Protein 8HHI (pdb70)

Secondary structure (DSSP, 8-state):
------PPPPPPPPPPP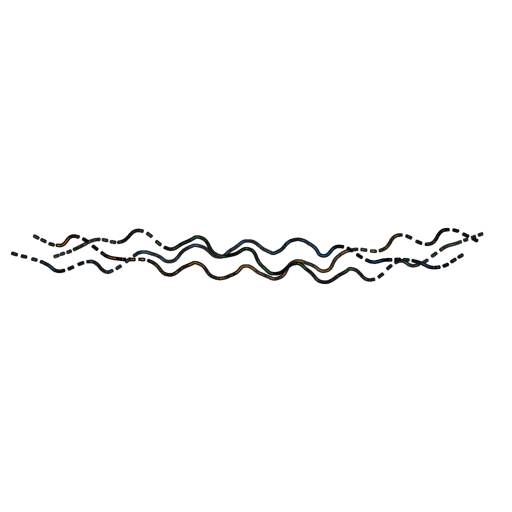P------/------PPPPPPPPPPPP------/------PPPPPPPPPPPP------

Foldseek 3Di:
DDDDDDDDDDDDDDDDDDDDDDDD/DDDDDDDDDDDDDDDDDDDDDDDD/DDDDDDDDDDDDDDDDDDDDDDDD

B-factor: mean 22.63, std 9.76, range [10.27, 76.98]

Structure (mmCIF, N/CA/C/O backbone):
data_8HHI
#
_entry.id   8HHI
#
_cell.length_a   23.728
_cell.length_b   94.646
_cell.length_c   56.843
_cell.angle_alpha   90.000
_cell.angle_beta   90.000
_cell.angle_gamma   90.000
#
_symmetry.space_group_name_H-M   'C 2 2 21'
#
loop_
_entity.id
_entity.type
_entity.pdbx_description
1 polymer 'human collagen type III'
2 water water
#
loop_
_atom_site.group_PDB
_atom_site.id
_atom_site.type_symbol
_atom_site.label_atom_id
_atom_site.label_alt_id
_atom_site.label_comp_id
_atom_site.label_asym_id
_atom_site.label_entity_id
_atom_site.label_seq_id
_atom_site.pdbx_PDB_ins_code
_atom_site.Cartn_x
_atom_site.Cartn_y
_atom_site.Cartn_z
_atom_site.occupancy
_atom_site.B_iso_or_equiv
_atom_site.auth_seq_id
_atom_site.auth_comp_id
_atom_site.auth_asym_id
_atom_site.auth_atom_id
_atom_site.pdbx_PDB_model_num
ATOM 1 N N . PRO A 1 1 ? -4.86300 45.11300 -1.91300 1.000 60.35145 1 PRO A N 1
ATOM 2 C CA . PRO A 1 1 ? -6.14400 44.57100 -1.44400 1.000 57.98064 1 PRO A CA 1
ATOM 3 C C . PRO A 1 1 ? -6.15700 43.05200 -1.50200 1.000 47.49069 1 PRO A C 1
ATOM 4 O O . PRO A 1 1 ? -5.11100 42.50100 -1.84400 1.000 45.18647 1 PRO A O 1
ATOM 16 N N . GLY A 1 3 ? -5.49300 39.20500 -2.64400 1.000 27.82649 3 GLY A N 1
ATOM 17 C CA . GLY A 1 3 ? -5.41800 38.75700 -4.01400 1.000 22.73931 3 GLY A CA 1
ATOM 18 C C . GLY A 1 3 ? -6.39000 37.64500 -4.32700 1.000 20.87566 3 GLY A C 1
ATOM 19 O O . GLY A 1 3 ? -7.29200 37.35500 -3.54300 1.000 20.04793 3 GLY A O 1
ATOM 20 N N . PRO A 1 4 ? -6.22300 37.02000 -5.4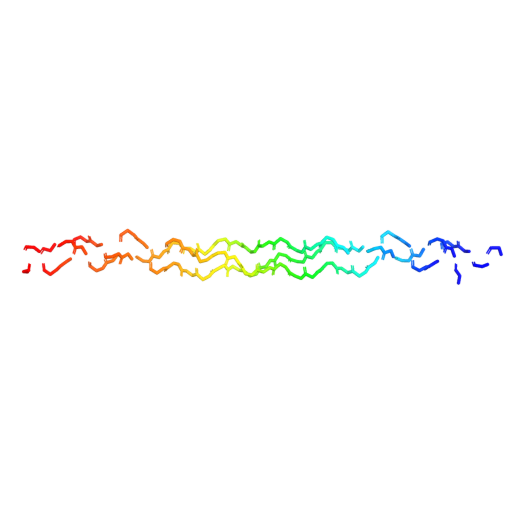9500 1.000 20.70248 4 PRO A N 1
ATOM 21 C CA . PRO A 1 4 ? -7.11600 35.93400 -5.90500 1.000 24.13921 4 PRO A CA 1
ATOM 22 C C . PRO A 1 4 ? -6.83200 34.63200 -5.15500 1.000 21.88394 4 PRO A C 1
ATOM 23 O O . PRO A 1 4 ? -5.92600 34.55500 -4.32600 1.000 17.71133 4 PRO A O 1
ATOM 35 N N . GLY A 1 6 ? -5.91700 30.91300 -4.16800 1.000 16.29432 6 GLY A N 1
ATOM 36 C CA . GLY A 1 6 ? -4.67000 30.28600 -4.53500 1.000 14.66360 6 GLY A CA 1
ATOM 37 C C . GLY A 1 6 ? -4.79100 29.20000 -5.58500 1.000 15.75399 6 GLY A C 1
ATOM 38 O O . GLY A 1 6 ? -5.84400 29.00000 -6.17700 1.000 16.01324 6 GLY A O 1
ATOM 39 N N . PRO A 1 7 ? -3.68500 28.50800 -5.83900 1.000 16.79859 7 PRO A N 1
ATOM 40 C CA . PRO A 1 7 ? -3.67600 27.43200 -6.82100 1.000 14.64333 7 PRO A CA 1
ATOM 41 C C . PRO A 1 7 ? -4.23200 26.15000 -6.22100 1.000 14.67465 7 PRO A C 1
ATOM 42 O O . PRO A 1 7 ? -4.42600 26.04000 -5.02000 1.000 15.01680 7 PRO A O 1
ATOM 54 N N . GLY A 1 9 ? -4.51000 22.39600 -4.74100 1.000 12.98761 9 GLY A N 1
ATOM 55 C CA . GLY A 1 9 ? -3.59200 21.66900 -3.88900 1.000 15.11813 9 GLY A CA 1
ATOM 56 C C . GLY A 1 9 ? -2.72900 20.62700 -4.58200 1.000 13.49109 9 GLY A C 1
ATOM 57 O O . GLY A 1 9 ? -2.75600 20.45100 -5.80500 1.000 13.57873 9 GLY A O 1
ATOM 58 N N . PHE A 1 10 ? -1.95800 19.92000 -3.76800 1.000 14.06142 10 PHE A N 1
ATOM 59 C CA . PHE A 1 10 ? -1.15000 18.81300 -4.25900 1.000 11.03764 10 PHE A CA 1
ATOM 60 C C . PHE A 1 10 ? -2.05200 17.64600 -4.66100 1.000 12.23699 10 PHE A C 1
ATOM 61 O O . PHE A 1 10 ? -3.10500 17.44700 -4.05800 1.000 12.95129 10 PHE A O 1
ATOM 69 N N . PRO A 1 11 ? -1.69700 16.88300 -5.70000 1.000 10.26834 11 PRO A N 1
ATOM 70 C CA . PRO A 1 11 ? -2.53400 15.73600 -6.07000 1.000 13.85903 11 PRO A CA 1
ATOM 71 C C . PRO A 1 11 ? -2.59900 14.70800 -4.95300 1.000 14.50727 11 PRO A C 1
ATOM 72 O O . PRO A 1 11 ? -1.74700 14.65000 -4.06200 1.000 14.56780 11 PRO A O 1
ATOM 76 N N . GLY A 1 12 ? -3.61600 13.85900 -5.03500 1.000 14.47252 12 GLY A N 1
ATOM 77 C CA . GLY A 1 12 ? -3.64900 12.70000 -4.17600 1.000 14.87494 12 GLY A CA 1
ATOM 78 C C . GLY A 1 12 ? -2.53400 11.73200 -4.51300 1.000 15.86796 12 GLY A C 1
ATOM 79 O O . GLY A 1 12 ? -1.98800 11.72200 -5.62200 1.000 15.01917 12 GLY A O 1
ATOM 80 N N . MET A 1 13 ? -2.17600 10.91600 -3.52700 1.000 18.10586 13 MET A N 1
ATOM 81 C CA . MET A 1 13 ? -1.14800 9.91400 -3.75600 1.000 16.43250 13 MET A CA 1
ATOM 82 C C . MET A 1 13 ? -1.73000 8.76900 -4.58600 1.000 17.55000 13 MET A C 1
ATOM 83 O O . MET A 1 13 ? -2.94700 8.57300 -4.65100 1.000 17.34261 13 MET A O 1
ATOM 88 N N . LYS A 1 14 ? -0.84300 8.03700 -5.25800 1.000 17.83135 14 LYS A N 1
ATOM 89 C CA . LYS A 1 14 ? -1.28300 6.93700 -6.10900 1.000 18.38905 14 LYS A CA 1
ATOM 90 C C . LYS A 1 14 ? -1.97300 5.86200 -5.27800 1.000 19.48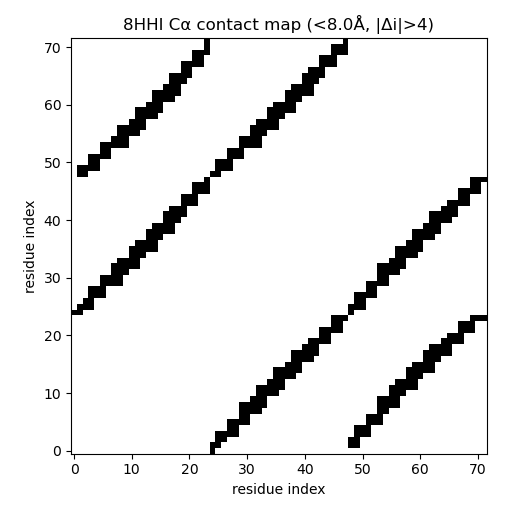971 14 LYS A C 1
ATOM 91 O O . LYS A 1 14 ? -1.61200 5.61000 -4.12600 1.000 23.37543 14 LYS A O 1
ATOM 97 N N . GLY A 1 15 ? -2.97200 5.22200 -5.88100 1.000 14.53674 15 GLY A N 1
ATOM 98 C CA . GLY A 1 15 ? -3.62800 4.10200 -5.23200 1.000 17.52973 15 GLY A CA 1
ATOM 99 C C . GLY A 1 15 ? -2.68500 2.93200 -5.01900 1.000 16.57699 15 GLY A C 1
ATOM 100 O O . GLY A 1 15 ? -1.62800 2.82400 -5.64000 1.000 19.26863 15 GLY A O 1
ATOM 101 N N . HIS A 1 16 ? -3.07700 2.04300 -4.11200 1.000 16.74938 16 HIS A N 1
ATOM 102 C CA . HIS A 1 16 ? -2.30600 0.83200 -3.87900 1.000 18.98491 16 HIS A CA 1
ATOM 103 C C . HIS A 1 16 ? -2.57100 -0.20500 -4.96400 1.000 18.56196 16 HIS A C 1
ATOM 104 O O . HIS A 1 16 ? -3.53700 -0.12000 -5.72700 1.000 18.44563 16 HIS A O 1
ATOM 111 N N . ARG A 1 17 ? -1.69100 -1.20000 -5.02400 1.000 17.47578 17 ARG A N 1
ATOM 112 C CA . ARG A 1 17 ? -1.84300 -2.25100 -6.01800 1.000 19.04044 17 ARG A CA 1
ATOM 113 C C . ARG A 1 17 ? -3.16600 -2.96800 -5.79200 1.000 20.21637 17 ARG A C 1
ATOM 114 O O . ARG A 1 17 ? -3.62800 -3.10700 -4.65600 1.000 21.53153 17 ARG A O 1
ATOM 122 N N . GLY A 1 18 ? -3.78800 -3.40600 -6.88600 1.000 17.28260 18 GLY A N 1
ATOM 123 C CA . GLY A 1 18 ? -5.00400 -4.18600 -6.77000 1.000 17.93031 18 GLY A CA 1
ATOM 124 C C . GLY A 1 18 ? -4.79000 -5.48500 -6.01200 1.000 19.38548 18 GLY A C 1
ATOM 125 O O . GLY A 1 18 ? -3.66300 -5.94600 -5.78200 1.000 18.43037 18 GLY A O 1
ATOM 126 N N . PHE A 1 19 ? -5.91100 -6.07500 -5.60200 1.000 17.87083 19 PHE A N 1
ATOM 127 C CA . PHE A 1 19 ? -5.89400 -7.39100 -4.98100 1.000 20.91356 19 PHE A CA 1
ATOM 128 C C . PHE A 1 19 ? -5.27900 -8.42100 -5.92300 1.000 21.27597 19 PHE A C 1
ATOM 129 O O . PHE A 1 19 ? -5.39000 -8.32400 -7.15000 1.000 18.44274 19 PHE A O 1
ATOM 137 N N . ASP A 1 20 ? -4.62100 -9.42300 -5.33600 1.000 25.39278 20 ASP A N 1
ATOM 138 C CA . ASP A 1 20 ? -4.25400 -10.61000 -6.09600 1.000 22.03422 20 ASP A CA 1
ATOM 139 C C . ASP A 1 20 ? -5.49400 -11.19800 -6.75700 1.000 21.42046 20 ASP A C 1
ATOM 140 O O . ASP A 1 20 ? -6.59500 -11.16900 -6.20100 1.000 23.00671 20 ASP A O 1
ATOM 145 N N . GLY A 1 21 ? -5.30800 -11.76200 -7.94700 1.000 22.39926 21 GLY A N 1
ATOM 146 C CA . GLY A 1 21 ? -6.37800 -12.49400 -8.57600 1.000 20.04609 21 GLY A CA 1
ATOM 147 C C . GLY A 1 21 ? -6.75700 -13.70300 -7.74600 1.000 18.31483 21 GLY A C 1
ATOM 148 O O . GLY A 1 21 ? -5.99800 -14.16000 -6.88500 1.000 21.22386 21 GLY A O 1
ATOM 149 N N . PRO A 1 22 ? -7.96400 -14.23100 -7.96300 1.000 22.24293 22 PRO A N 1
ATOM 150 C CA . PRO A 1 22 ? -8.35900 -15.46900 -7.30000 1.000 20.08609 22 PRO A CA 1
ATOM 151 C C . PRO A 1 22 ? -7.57300 -16.64600 -7.86000 1.000 16.23089 22 PRO A C 1
ATOM 152 O O . PRO A 1 22 ? -6.94600 -16.59900 -8.91100 1.000 18.26798 22 PRO A O 1
ATOM 164 N N . GLY A 1 24 ? -6.82400 -20.22100 -9.57600 1.000 17.04625 24 GLY A N 1
ATOM 165 C CA . GLY A 1 24 ? -7.50100 -20.85700 -10.68800 1.000 14.80914 24 GLY A CA 1
ATOM 166 C C . GLY A 1 24 ? -8.41100 -21.98500 -10.25100 1.000 14.62517 24 GLY A C 1
ATOM 167 O O . GLY A 1 24 ? -8.48300 -22.31800 -9.06100 1.000 13.08946 24 GLY A O 1
ATOM 168 N N . PRO A 1 25 ? -9.10200 -22.59700 -11.21200 1.000 14.28987 25 PRO A N 1
ATOM 169 C CA . PRO A 1 25 ? -9.96100 -23.73300 -10.88500 1.000 15.17814 25 PRO A CA 1
ATOM 170 C C . PRO A 1 25 ? -9.16100 -24.99700 -10.57500 1.000 16.48487 25 PRO A C 1
ATOM 171 O O . PRO A 1 25 ? -7.95500 -25.05700 -10.78800 1.000 14.41252 25 PRO A O 1
ATOM 183 N N . GLY A 1 27 ? -7.44500 -28.64200 -10.50000 1.000 15.89770 27 GLY A N 1
ATOM 184 C CA . GLY A 1 27 ? -7.15200 -29.43200 -11.67600 1.000 18.74672 27 GLY A CA 1
ATOM 185 C C . GLY A 1 27 ? -8.08100 -30.61400 -11.87100 1.000 22.41400 27 GLY A C 1
ATOM 186 O O . GLY A 1 27 ? -8.95800 -30.87600 -11.04100 1.000 19.11545 27 GLY A O 1
ATOM 187 N N . PRO A 1 28 ? -7.91200 -31.32500 -12.98700 1.000 25.71124 28 PRO A N 1
ATOM 188 C CA . PRO A 1 28 ? -8.74900 -32.49200 -13.24200 1.000 23.60309 28 PRO A CA 1
ATOM 189 C C . PRO A 1 28 ? -8.35000 -33.62500 -12.30700 1.000 24.03920 28 PRO A C 1
ATOM 190 O O . PRO A 1 28 ? -7.26000 -33.66200 -11.74500 1.000 20.08162 28 PRO A O 1
ATOM 202 N N . GLY A 1 30 ? -7.56000 -37.25700 -11.03500 1.000 26.18314 30 GLY A N 1
ATOM 203 C CA . GLY A 1 30 ? -6.41300 -38.08300 -11.37000 1.000 27.81886 30 GLY A CA 1
ATOM 204 C C . GLY A 1 30 ? -6.75300 -39.36600 -12.10900 1.000 28.02652 30 GLY A C 1
ATOM 205 O O . GLY A 1 30 ? -5.90800 -39.93800 -12.80400 1.000 33.12029 30 GLY A O 1
ATOM 207 N N . PRO B 1 1 ? -3.28300 41.76500 0.82000 1.000 29.49222 1 PRO B N 1
ATOM 208 C CA . PRO B 1 1 ? -2.97800 40.54200 1.56200 1.000 23.61546 1 PRO B CA 1
ATOM 209 C C . PRO B 1 1 ? -3.19300 39.31400 0.69800 1.000 17.84109 1 PRO B C 1
ATOM 210 O O . PRO B 1 1 ? -3.62600 39.44000 -0.44300 1.000 19.96213 1 PRO B O 1
ATOM 222 N N . GLY B 1 3 ? -4.80900 35.97200 -0.94200 1.000 13.60584 3 GLY B N 1
ATOM 223 C CA . GLY B 1 3 ? -6.17900 35.52600 -1.07300 1.000 15.59871 3 GLY B CA 1
ATOM 224 C C . GLY B 1 3 ? -6.47200 34.25100 -0.31400 1.000 14.76809 3 GLY B C 1
ATOM 225 O O . GLY B 1 3 ? -5.62500 33.75400 0.43100 1.000 14.02142 3 GLY B O 1
ATOM 226 N N . PRO B 1 4 ? -7.69000 33.72500 -0.48700 1.000 13.12026 4 PRO B N 1
ATOM 227 C CA . PRO B 1 4 ? -8.10400 32.49000 0.17200 1.000 13.42793 4 PRO B CA 1
ATOM 228 C C . PRO B 1 4 ? -7.50200 31.29200 -0.55400 1.000 14.03063 4 PRO B C 1
ATOM 229 O O . PRO B 1 4 ? -6.89600 31.39600 -1.61800 1.000 11.98802 4 PRO B O 1
ATOM 241 N N . GLY B 1 6 ? -6.70300 27.91800 -2.66800 1.000 11.75904 6 GLY B N 1
ATOM 242 C CA . GLY B 1 6 ? -7.20700 27.43300 -3.93700 1.000 14.76493 6 GLY B CA 1
ATOM 243 C C . GLY B 1 6 ? -8.06200 26.18200 -3.86100 1.000 12.54993 6 GLY B C 1
ATOM 244 O O . GLY B 1 6 ? -8.39900 25.71500 -2.76700 1.000 11.59955 6 GLY B O 1
ATOM 245 N N . PRO B 1 7 ? -8.42000 25.63800 -5.03100 1.000 15.17603 7 PRO B N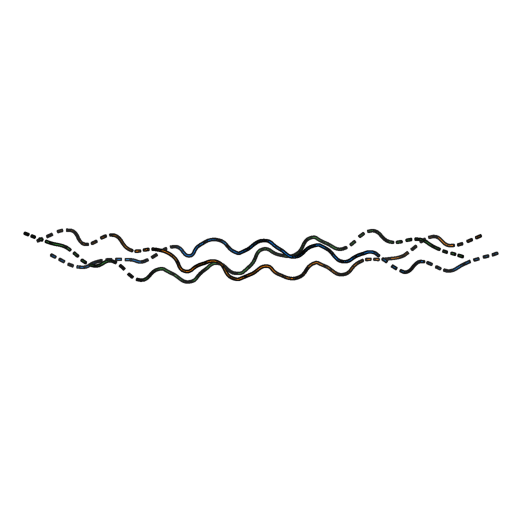 1
ATOM 246 C CA . PRO B 1 7 ? -9.23000 24.420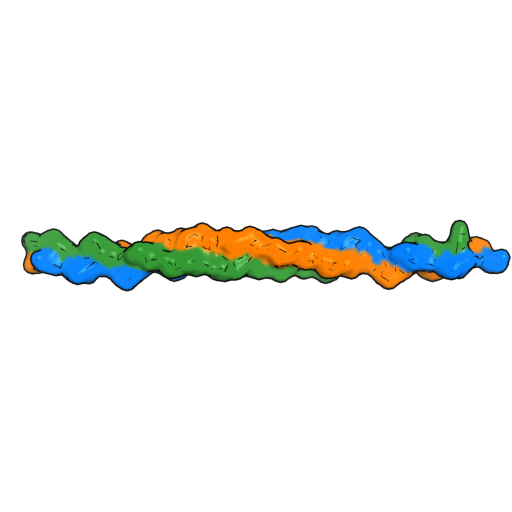00 -5.14000 1.000 16.47750 7 PRO B CA 1
ATOM 247 C C . PRO B 1 7 ? -8.44900 23.17800 -4.71100 1.000 14.36409 7 PRO B C 1
ATOM 248 O O . PRO B 1 7 ? -7.22700 23.17100 -4.55000 1.000 15.35263 7 PRO B O 1
ATOM 260 N N . GLY B 1 9 ? -6.50600 19.60200 -4.96700 1.000 14.67255 9 GLY B N 1
ATOM 261 C CA . GLY B 1 9 ? -5.69000 19.08300 -6.04900 1.000 13.10841 9 GLY B CA 1
ATOM 262 C C . GLY B 1 9 ? -6.35000 17.98500 -6.86000 1.000 14.31830 9 GLY B C 1
ATOM 263 O O . GLY B 1 9 ? -7.47600 17.58100 -6.56200 1.000 14.81809 9 GLY B O 1
ATOM 264 N N . PHE B 1 10 ? -5.64500 17.54000 -7.90300 1.000 13.96983 10 PHE B N 1
ATOM 265 C CA . PHE B 1 10 ? -6.08600 16.42400 -8.72700 1.000 14.51279 10 PHE B CA 1
ATOM 266 C C . PHE B 1 10 ? -6.26700 15.16400 -7.89300 1.000 12.55808 10 PHE B C 1
ATOM 267 O O . PHE B 1 10 ? -5.51300 14.92500 -6.95300 1.000 15.47133 10 PHE B O 1
ATOM 275 N N . PRO B 1 11 ? -7.21500 14.30300 -8.26000 1.000 15.07233 11 PRO B N 1
ATOM 276 C CA . PRO B 1 11 ? -7.25600 12.97000 -7.64500 1.000 14.85757 11 PRO B CA 1
ATOM 277 C C . PRO B 1 11 ? -5.99800 12.17400 -7.96900 1.000 13.42424 11 PRO B C 1
ATOM 278 O O . PRO B 1 11 ? -5.38400 12.33800 -9.02600 1.000 16.98204 11 PRO B O 1
ATOM 282 N N . GLY B 1 12 ? -5.61600 11.30300 -7.03600 1.000 12.72468 12 GLY B N 1
ATOM 283 C CA . GLY B 1 12 ? -4.46700 10.44800 -7.26200 1.000 11.96433 12 GLY B CA 1
ATOM 284 C C . GLY B 1 12 ? -4.69100 9.48400 -8.40800 1.000 16.94782 12 GLY B C 1
ATOM 285 O O . GLY B 1 12 ? -5.82100 9.15800 -8.77900 1.000 19.06571 12 GLY B O 1
ATOM 286 N N . MET B 1 13 ? -3.57700 9.01300 -8.96100 1.000 13.73796 13 MET B N 1
ATOM 287 C CA . MET B 1 13 ? -3.60800 8.02100 -10.02800 1.000 17.22575 13 MET B CA 1
ATOM 288 C C . MET B 1 13 ? -4.07300 6.66800 -9.50200 1.000 15.32842 13 MET B C 1
ATOM 289 O O . MET B 1 13 ? -3.82700 6.30300 -8.34900 1.000 17.49289 13 MET B O 1
ATOM 294 N N . LYS B 1 14 ? -4.74100 5.91300 -10.36900 1.000 15.17103 14 LYS B N 1
ATOM 295 C CA . LYS B 1 14 ? -5.13000 4.55500 -10.01800 1.000 19.09282 14 LYS B CA 1
ATOM 296 C C . LYS B 1 14 ? -3.89100 3.69200 -9.78100 1.000 17.47999 14 LYS B C 1
ATOM 297 O O . LYS B 1 14 ? -2.83800 3.89500 -10.39500 1.000 17.80292 14 LYS B O 1
ATOM 303 N N . GLY B 1 15 ? -4.00900 2.73500 -8.85900 1.000 16.42671 15 GLY B N 1
ATOM 304 C CA . GLY B 1 15 ? -2.88300 1.88000 -8.53800 1.000 20.06293 15 GLY B CA 1
ATOM 305 C C . GLY B 1 15 ? -2.59100 0.84700 -9.61300 1.000 15.58608 15 GLY B C 1
ATOM 306 O O . GLY B 1 15 ? -3.32900 0.68000 -10.58400 1.000 16.78149 15 GLY B O 1
ATOM 307 N N . HIS B 1 16 ? -1.47000 0.14900 -9.41200 1.000 15.59924 16 HIS B N 1
ATOM 308 C CA . HIS B 1 16 ? -1.04800 -0.93200 -10.29900 1.000 17.43235 16 HIS B CA 1
ATOM 309 C C . HIS B 1 16 ? -2.01200 -2.11100 -10.25600 1.000 16.24695 16 HIS B C 1
ATOM 310 O O . HIS B 1 16 ? -2.65600 -2.38300 -9.24200 1.000 20.51167 16 HIS B O 1
ATOM 317 N N . ARG B 1 17 ? -2.06500 -2.83400 -11.37400 1.000 20.28612 17 ARG B N 1
ATOM 318 C CA . ARG B 1 17 ? -2.82600 -4.07300 -11.45700 1.000 17.97084 17 ARG B CA 1
ATOM 319 C C . ARG B 1 17 ? -2.29000 -5.08100 -10.44900 1.000 16.72780 17 ARG B C 1
ATOM 320 O O . ARG B 1 17 ? -1.07900 -5.23000 -10.27600 1.000 16.09904 17 ARG B O 1
ATOM 328 N N . GLY B 1 18 ? -3.19900 -5.79300 -9.79300 1.000 16.29906 18 GLY B N 1
ATOM 329 C CA . GLY B 1 18 ? -2.78300 -6.84600 -8.88600 1.000 17.20364 18 GLY B CA 1
ATOM 330 C C . GLY B 1 18 ? -2.05800 -7.96700 -9.60600 1.000 14.87863 18 GLY B C 1
ATOM 331 O O . GLY B 1 18 ? -2.15300 -8.13200 -10.82600 1.000 17.45841 18 GLY B O 1
ATOM 332 N N . PHE B 1 19 ? -1.31200 -8.74500 -8.82100 1.000 17.05547 19 PHE B N 1
ATOM 333 C CA . PHE B 1 19 ? -0.63300 -9.92500 -9.34100 1.000 16.06614 19 PHE B CA 1
ATOM 334 C C . PHE B 1 19 ? -1.65200 -10.98200 -9.75500 1.000 15.97981 19 PHE B C 1
ATOM 335 O O . PHE B 1 19 ? -2.73400 -11.09800 -9.17300 1.000 16.76543 19 PHE B O 1
ATOM 343 N N . ASP B 1 20 ? -1.30900 -11.74700 -10.78900 1.000 18.21876 20 ASP B N 1
ATOM 344 C CA . ASP B 1 20 ? -2.15900 -12.87400 -11.14900 1.000 17.15048 20 ASP B CA 1
ATOM 345 C C . ASP B 1 20 ? -2.36000 -13.78600 -9.94300 1.000 15.35237 20 ASP B C 1
ATOM 346 O O . ASP B 1 20 ? -1.46900 -13.95800 -9.10600 1.000 18.00769 20 ASP B O 1
ATOM 351 N N . GLY B 1 21 ? -3.52900 -14.41900 -9.89100 1.000 16.37696 21 GLY B N 1
ATOM 352 C CA . GLY B 1 21 ? -3.84700 -15.35200 -8.83900 1.000 16.47882 21 GLY B CA 1
ATOM 353 C C . GLY B 1 21 ? -2.98200 -16.58800 -8.88400 1.000 16.75964 21 GLY B C 1
ATOM 354 O O . GLY B 1 21 ? -2.32900 -16.89200 -9.88800 1.000 16.92308 21 GLY B O 1
ATOM 355 N N . PRO B 1 22 ? -2.97100 -17.33800 -7.78000 1.000 15.46975 22 PRO B N 1
ATOM 356 C CA . PRO B 1 22 ? -2.16200 -18.55500 -7.76900 1.000 16.12641 22 PRO B CA 1
ATOM 357 C C . PRO B 1 22 ? -2.80600 -19.63300 -8.62700 1.000 14.81941 22 PRO B C 1
ATOM 358 O O . PRO B 1 22 ? -4.00100 -19.62100 -8.89100 1.000 12.97103 22 PRO B O 1
ATOM 370 N N . GLY B 1 24 ? -4.73300 -23.09600 -9.37600 1.000 13.04051 24 GLY B N 1
ATOM 371 C CA . GLY B 1 24 ? -5.73700 -23.77900 -8.59400 1.000 12.15540 24 GLY B CA 1
ATOM 372 C C . GLY B 1 24 ? -5.14000 -24.95600 -7.85800 1.000 12.27805 24 GLY B C 1
ATOM 373 O O . GLY B 1 24 ? -3.98700 -25.31900 -8.08600 1.000 12.34569 24 GLY B O 1
ATOM 374 N N . PRO B 1 25 ? -5.92900 -25.58200 -6.98900 1.000 12.29647 25 PRO B N 1
ATOM 375 C CA . PRO B 1 25 ? -5.44300 -26.76600 -6.27900 1.000 13.81903 25 PRO B CA 1
ATOM 376 C C . PRO B 1 25 ? -5.29000 -27.94100 -7.21500 1.000 13.99773 25 PRO B C 1
ATOM 377 O O . PRO B 1 25 ? -5.89400 -28.01900 -8.27400 1.000 13.35923 25 PRO B O 1
ATOM 389 N N . GLY B 1 27 ? -5.93900 -31.54100 -8.78800 1.000 11.98565 27 GLY B N 1
ATOM 390 C CA . GLY B 1 27 ? -7.19600 -32.24800 -8.72100 1.000 13.87272 27 GLY B CA 1
ATOM 391 C C . GLY B 1 27 ? -7.15600 -33.39600 -7.73200 1.000 14.03537 27 GLY B C 1
ATOM 392 O O . GLY B 1 27 ? -6.10200 -33.72700 -7.19100 1.000 14.03853 27 GLY B O 1
ATOM 393 N N . PRO B 1 28 ? -8.31900 -33.99100 -7.46400 1.000 13.23396 28 PRO B N 1
ATOM 394 C CA . PRO B 1 28 ? -8.37400 -35.11300 -6.52100 1.000 17.88056 28 PRO B CA 1
ATOM 395 C C . PRO B 1 28 ? -7.61900 -36.33200 -7.05000 1.000 15.79689 28 PRO B C 1
ATOM 396 O O . PRO B 1 28 ? -7.41800 -36.48500 -8.25500 1.000 15.42343 28 PRO B O 1
ATOM 408 N N . GLY B 1 30 ? -6.53300 -40.04400 -8.29700 1.000 19.44707 30 GLY B N 1
ATOM 409 C CA . GLY B 1 30 ? -7.22500 -40.99900 -9.13600 1.000 26.69689 30 GLY B CA 1
ATOM 410 C C . GLY B 1 30 ? -7.39300 -42.34300 -8.46300 1.000 26.43238 30 GLY B C 1
ATOM 411 O O . GLY B 1 30 ? -6.95400 -42.54200 -7.32700 1.000 29.35984 30 GLY B O 1
ATOM 413 N N . PRO C 1 1 ? 0.40600 37.27400 -2.94700 1.000 45.21937 1 PRO C N 1
ATOM 414 C CA . PRO C 1 1 ? -0.98600 37.41300 -2.53300 1.000 42.74539 1 PRO C CA 1
ATOM 415 C C . PRO C 1 1 ? -1.95200 36.92800 -3.58800 1.000 26.62188 1 PRO C C 1
ATOM 416 O O . PRO C 1 1 ? -3.09200 36.84400 -3.15900 1.000 27.25879 1 PRO C O 1
ATOM 428 N N . GLY C 1 3 ? -3.74500 33.27600 -2.88600 1.000 16.35249 3 GLY C N 1
ATOM 429 C CA . GLY C 1 3 ? -3.67000 32.59800 -1.60400 1.000 16.36196 3 GLY C CA 1
ATOM 430 C C . GLY C 1 3 ? -2.88600 31.29500 -1.61100 1.000 17.06362 3 GLY C C 1
ATOM 431 O O . GLY C 1 3 ? -2.25200 30.93600 -2.61000 1.000 17.73160 3 GLY C O 1
ATOM 432 N N . PRO C 1 4 ? -2.94300 30.56400 -0.48800 1.000 15.50291 4 PRO C N 1
ATOM 433 C CA . PRO C 1 4 ? -2.29800 29.26100 -0.35800 1.000 15.74847 4 PRO C CA 1
ATOM 434 C C . PRO C 1 4 ? -2.88200 28.25600 -1.33000 1.000 15.05733 4 PRO C C 1
ATOM 435 O O . PRO C 1 4 ? -4.02800 28.29700 -1.74200 1.000 13.88561 4 PRO C O 1
ATOM 447 N N . GLY C 1 6 ? -4.83300 24.78600 -2.31500 1.000 12.78153 6 GLY C N 1
ATOM 448 C CA . GLY C 1 6 ? -5.97000 24.20600 -1.63900 1.000 13.84824 6 GLY C CA 1
ATOM 449 C C . GLY C 1 6 ? -5.64900 22.87800 -0.99200 1.000 14.29882 6 GLY C C 1
ATOM 450 O O . GLY C 1 6 ? -4.47500 22.50900 -0.85300 1.000 14.93495 6 GLY C O 1
ATOM 451 N N . PRO C 1 7 ? -6.69600 22.14100 -0.60500 1.000 15.09497 7 PRO C N 1
ATOM 452 C CA . PRO C 1 7 ? -6.53000 20.83100 0.02400 1.000 16.90387 7 PRO C CA 1
ATOM 453 C C . PRO C 1 7 ? -5.96200 19.82000 -0.96300 1.000 14.46252 7 PRO C C 1
ATOM 454 O O . PRO C 1 7 ? -6.08400 19.94000 -2.17600 1.000 12.75785 7 PRO C O 1
ATOM 466 N N . GLY C 1 9 ? -5.57000 16.51000 -3.28100 1.000 14.06800 9 GLY C N 1
ATOM 467 C CA . GLY C 1 9 ? -6.56500 15.75900 -4.02300 1.000 12.74126 9 GLY C CA 1
ATOM 468 C C . GLY C 1 9 ? -6.98000 14.45100 -3.37000 1.000 12.13593 9 GLY C C 1
ATOM 469 O O . GLY C 1 9 ? -6.34000 13.98000 -2.42600 1.000 14.96837 9 GLY C O 1
ATOM 470 N N . PHE C 1 10 ? -8.05300 13.86100 -3.88900 1.000 12.65862 10 PHE C N 1
ATOM 471 C CA . PHE C 1 10 ? -8.53200 12.58100 -3.38000 1.000 13.63058 10 PHE C CA 1
ATOM 472 C C . PHE C 1 10 ? -7.43800 11.51500 -3.49200 1.000 14.51437 10 PHE C C 1
ATOM 473 O O . PHE C 1 10 ? -6.73100 11.46200 -4.49700 1.000 13.59610 10 PHE C O 1
ATOM 481 N N . PRO C 1 11 ? -7.31100 10.62400 -2.50800 1.000 14.99417 11 PRO C N 1
ATOM 482 C CA . PRO C 1 11 ? -6.40700 9.47200 -2.67800 1.000 14.49411 11 PRO C CA 1
ATOM 483 C C . PRO C 1 11 ? -6.75100 8.68000 -3.93800 1.000 15.25157 11 PRO C C 1
ATOM 484 O O . PRO C 1 11 ? -7.91400 8.54300 -4.30100 1.000 17.60843 11 PRO C O 1
ATOM 488 N N . GLY C 1 12 ? -5.73500 8.14800 -4.60900 1.000 20.04267 12 GLY C N 1
ATOM 489 C CA . GLY C 1 12 ? -5.98300 7.38700 -5.82500 1.000 21.23728 12 GLY C CA 1
ATOM 490 C C . GLY C 1 12 ? -6.75500 6.10400 -5.57600 1.000 23.22252 12 GLY C C 1
ATOM 491 O O . GLY C 1 12 ? -6.68600 5.51600 -4.49800 1.000 22.50217 12 GLY C O 1
ATOM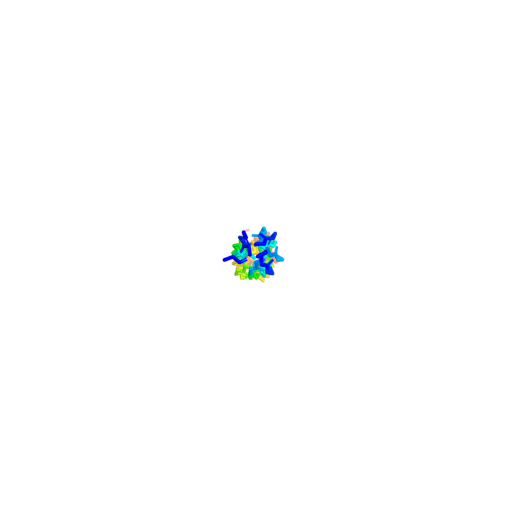 492 N N . MET C 1 13 ? -7.50400 5.68200 -6.60400 1.000 24.20553 13 MET C N 1
ATOM 493 C CA . MET C 1 13 ? -8.22100 4.41300 -6.61300 1.000 26.61135 13 MET C CA 1
ATOM 494 C C . MET C 1 13 ? -7.26900 3.22600 -6.52600 1.000 24.69638 13 MET C C 1
ATOM 495 O O . MET C 1 13 ? -6.19800 3.22100 -7.13600 1.000 22.89459 13 MET C O 1
ATOM 500 N N . LYS C 1 14 ? -7.69900 2.18300 -5.82500 1.000 22.00632 14 LYS C N 1
ATOM 501 C CA . LYS C 1 14 ? -6.94200 0.94400 -5.81400 1.000 17.62317 14 LYS C CA 1
ATOM 502 C C . LYS C 1 14 ? -6.90600 0.36600 -7.22700 1.000 17.58290 14 LYS C C 1
ATOM 503 O O . LYS C 1 14 ? -7.83900 0.54000 -8.01300 1.000 21.56311 14 LYS C O 1
ATOM 509 N N . GLY C 1 15 ? -5.81700 -0.33000 -7.54900 1.000 17.90346 15 GLY C N 1
ATOM 510 C CA . GLY C 1 15 ? -5.65400 -0.87800 -8.88000 1.000 17.89320 15 GLY C CA 1
ATOM 511 C C . GLY C 1 15 ? -6.64200 -1.99000 -9.18600 1.000 18.76436 15 GLY C C 1
ATOM 512 O O . GLY C 1 15 ? -7.33300 -2.51900 -8.31400 1.000 20.72301 15 GLY C O 1
ATOM 513 N N . HIS C 1 16 ? -6.69900 -2.34200 -10.47200 1.000 21.62628 16 HIS C N 1
ATOM 514 C CA . HIS C 1 16 ? -7.52300 -3.45800 -10.92700 1.000 20.54615 16 HIS C CA 1
ATOM 515 C C . HIS C 1 16 ? -7.10500 -4.74800 -10.23800 1.000 19.16335 16 HIS C C 1
ATOM 516 O O . HIS C 1 16 ? -5.91600 -5.00400 -10.03400 1.000 20.06951 16 HIS C O 1
ATOM 523 N N . ARG C 1 17 ? -8.09800 -5.56100 -9.88100 1.000 23.10435 17 ARG C N 1
ATOM 524 C CA . ARG C 1 17 ? -7.85000 -6.93700 -9.47400 1.000 25.43752 17 ARG C CA 1
ATOM 525 C C . ARG C 1 17 ? -6.95700 -7.67000 -10.46500 1.000 18.12875 17 ARG C C 1
ATOM 526 O O . ARG C 1 17 ? -7.05700 -7.48900 -11.67800 1.000 22.77905 17 ARG C O 1
ATOM 534 N N . GLY C 1 18 ? -6.07900 -8.51700 -9.93200 1.000 18.70987 18 GLY C N 1
ATOM 535 C CA . GLY C 1 18 ? -5.27700 -9.36200 -10.78400 1.000 18.58881 18 GLY C CA 1
ATOM 536 C C . GLY C 1 18 ? -6.11500 -10.39000 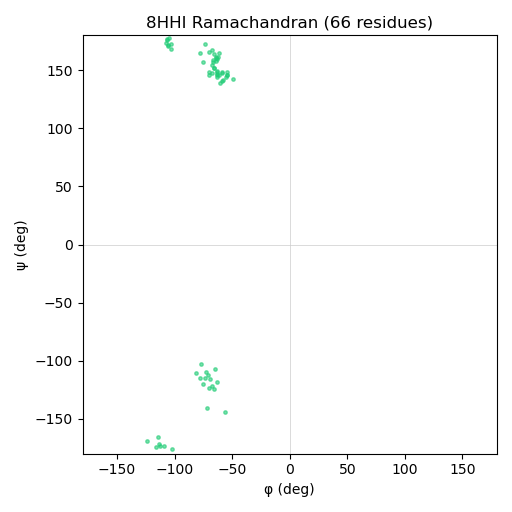-11.51300 1.000 17.78713 18 GLY C C 1
ATOM 537 O O . GLY C 1 18 ? -7.24100 -10.71700 -11.12800 1.000 20.12031 18 GLY C O 1
ATOM 538 N N . PHE C 1 19 ? -5.54600 -10.89200 -12.60500 1.000 18.65013 19 PHE C N 1
ATOM 539 C CA . PHE C 1 19 ? -6.20400 -11.92100 -13.39200 1.000 18.84489 19 PHE C CA 1
ATOM 540 C C . PHE C 1 19 ? -6.28500 -13.21800 -12.59500 1.000 20.96909 19 PHE C C 1
ATOM 541 O O . PHE C 1 19 ? -5.48300 -13.47100 -11.69100 1.000 17.29339 19 PHE C O 1
ATOM 549 N N . ASP C 1 20 ? -7.27800 -14.04000 -12.93700 1.000 19.60814 20 ASP C N 1
ATOM 550 C CA . ASP C 1 20 ? -7.42700 -15.36100 -12.33800 1.000 22.28267 20 ASP C CA 1
ATOM 551 C C . ASP C 1 20 ? -6.14500 -16.16700 -12.50000 1.000 18.89279 20 ASP C C 1
ATOM 552 O O . ASP C 1 20 ? -5.43800 -16.04900 -13.50500 1.000 20.51983 20 ASP C O 1
ATOM 557 N N . GLY C 1 21 ? -5.85400 -16.99700 -11.50400 1.000 16.75359 21 GLY C N 1
ATOM 558 C CA . GLY C 1 21 ? -4.74000 -17.90700 -11.58700 1.000 16.69990 21 GLY C CA 1
ATOM 559 C C . GLY C 1 21 ? -4.98000 -19.01500 -12.58900 1.000 17.77003 21 GLY C C 1
ATOM 560 O O . GLY C 1 21 ? -6.10700 -19.25800 -13.03200 1.000 20.08609 21 GLY C O 1
ATOM 561 N N . PRO C 1 22 ? -3.90800 -19.72000 -12.95900 1.000 19.24731 22 PRO C N 1
ATOM 562 C CA . PRO C 1 22 ? -3.95600 -20.84000 -13.89800 1.000 23.02460 22 PRO C CA 1
ATOM 563 C C . PRO C 1 22 ? -4.76800 -21.99600 -13.32400 1.000 19.15677 22 PRO C C 1
ATOM 564 O O . PRO C 1 22 ? -4.79100 -22.16900 -12.10600 1.000 13.56557 22 PRO C O 1
ATOM 576 N N . GLY C 1 24 ? -5.35400 -25.73200 -11.66800 1.000 14.38041 24 GLY C N 1
ATOM 577 C CA . GLY C 1 24 ? -4.36600 -26.54500 -10.99500 1.000 13.97062 24 GLY C CA 1
ATOM 578 C C . GLY C 1 24 ? -3.93600 -27.73000 -11.83000 1.000 17.04862 24 GLY C C 1
ATOM 579 O O . GLY C 1 24 ? -4.49200 -27.97800 -12.90400 1.000 20.50167 24 GLY C O 1
ATOM 580 N N . PRO C 1 25 ? -2.92500 -28.46200 -11.35000 1.000 21.40336 25 PRO C N 1
ATOM 581 C CA . PRO C 1 25 ? -2.43200 -29.62100 -12.10300 1.000 20.96699 25 PRO C CA 1
ATOM 582 C C . PRO C 1 25 ? -3.36100 -30.82100 -11.95600 1.000 20.65642 25 PRO C C 1
ATOM 583 O O . 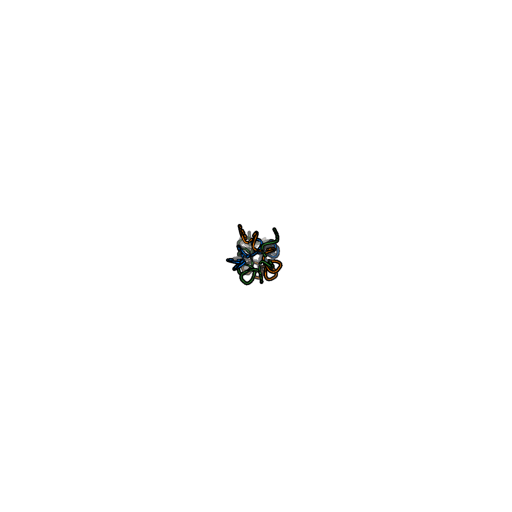PRO C 1 25 ? -4.12000 -30.87300 -10.98900 1.000 18.63934 25 PRO C O 1
ATOM 595 N N . GLY C 1 27 ? -4.84100 -34.41700 -10.70500 1.000 17.89083 27 GLY C N 1
ATOM 596 C CA . GLY C 1 27 ? -4.46700 -35.12800 -9.50000 1.000 19.13572 27 GLY C CA 1
ATOM 597 C C . GLY C 1 27 ? -3.58800 -36.33600 -9.75500 1.000 17.20864 27 GLY C C 1
ATOM 598 O O . GLY C 1 27 ? -3.37000 -36.72600 -10.90700 1.000 23.12883 27 GLY C O 1
ATOM 599 N N . PRO C 1 28 ? -3.06600 -36.93000 -8.67600 1.000 22.07001 28 PRO C N 1
ATOM 600 C CA . PRO C 1 28 ? -2.21600 -38.11800 -8.77900 1.000 25.37173 28 PRO C CA 1
ATOM 601 C C . PRO C 1 28 ? -2.93800 -39.22700 -9.50900 1.000 28.43578 28 PRO C C 1
ATOM 602 O O . PRO C 1 28 ? -4.14400 -39.35400 -9.32600 1.000 30.23626 28 PRO C O 1
ATOM 614 N N . GLY C 1 30 ? -2.74500 -42.27400 -8.92600 1.000 46.83219 30 GLY C N 1
ATOM 615 C CA . GLY C 1 30 ? -2.91400 -42.90500 -7.63100 1.000 51.88254 30 GLY C CA 1
ATOM 616 C C . GLY C 1 30 ? -3.21500 -41.94300 -6.49700 1.000 53.65512 30 GLY C C 1
ATOM 617 O O . GLY C 1 30 ? -4.37400 -41.74900 -6.13600 1.000 59.22315 30 GLY C O 1
#

Radius of gyration: 23.23 Å; Cα contacts (8 Å, |Δi|>4): 239; chains: 3; bounding box: 9×88×16 Å

Solvent-accessible surface area: 6250 Å² total

Sequence (72 aa):
PGPGPGFPGMKGHRGFDGPGPGPGPGPGPGFPGMKGHRGFDGPGPGPGPGPGPGFPGMKGHRGFDGPGPGPG